Protein AF-A0A7V8FYW2-F1 (afdb_monomer_lite)

Foldseek 3Di:
DDDDPDPDPPCRLLVVLLVLLVLLLVLLVVLLCQLVVPDPVSPVLSVQLQPLCVCCVVDPDPVSVLSNLSNLLNVLSVCSVCQSVDLCQLQDPVNLVSLVVSLVSLVVCVVPDDVVLVPRVSSVSNNSSSVSNSVSSVVSNVSVVVVVVVD

Radius of gyration: 17.81 Å; chains: 1; bounding box: 50×25×59 Å

pLDDT: mean 71.86, std 14.25, range [39.25, 92.12]

Sequence (151 aa):
MQEAVPDTPVEVRYKTERRLIQAGWAAFVVSLFLPMLNDASGILGFVYSLIFLLQIFAKPNWAGFYMSSFALVNLGMLGAILMPMGLKGMTRRWVSIFYVLVMCDTISIAFTMEREFLRNPAFWVWCGASILIAAGVVKARMAYLKEQAQA

Organism: NCBI:txid92645

Secondary structure (DSSP, 8-state):
------SS-HHHHTHHHHHHHHHHHHHHHHHHHGGGGT-HHHHHHHHHHHHGGGTTTT---HHHHHHHHHHHHHHHHHHGGGGGG-HHHHH-HHHHHHHHHHHHHHHHHTTTS-HHHHT-HHHHHHHHHHHHHHHHHHHHHHHHHHHHTT-

Structure (mmCIF, N/CA/C/O backbone):
data_AF-A0A7V8FYW2-F1
#
_entry.id   AF-A0A7V8FYW2-F1
#
loop_
_atom_site.group_PDB
_atom_site.id
_atom_site.type_symbol
_atom_site.label_atom_id
_atom_site.label_alt_id
_atom_site.label_comp_id
_atom_site.label_asym_id
_atom_site.label_entity_id
_atom_site.label_seq_id
_atom_site.pdbx_PDB_ins_code
_atom_site.Cartn_x
_atom_site.Cartn_y
_atom_site.Cartn_z
_atom_site.occupancy
_atom_site.B_iso_or_equiv
_atom_site.auth_seq_id
_atom_site.auth_comp_id
_atom_site.auth_asym_id
_atom_site.auth_atom_id
_atom_site.pdbx_PDB_model_num
ATOM 1 N N . MET A 1 1 ? -18.743 -5.940 34.612 1.00 39.25 1 MET A N 1
ATOM 2 C CA . MET A 1 1 ? -19.821 -5.560 33.679 1.00 39.25 1 MET A CA 1
ATOM 3 C C . MET A 1 1 ? -19.324 -5.922 32.289 1.00 39.25 1 MET A C 1
ATOM 5 O O . MET A 1 1 ? -18.264 -5.450 31.914 1.00 39.25 1 MET A O 1
ATOM 9 N N . GLN A 1 2 ? -19.967 -6.887 31.626 1.00 42.06 2 GLN A N 1
ATOM 10 C CA . GLN A 1 2 ? -19.630 -7.307 30.261 1.00 42.06 2 GLN A CA 1
ATOM 11 C C . GLN A 1 2 ? -20.222 -6.274 29.303 1.00 42.06 2 GLN A C 1
ATOM 13 O O . GLN A 1 2 ? -21.440 -6.168 29.199 1.00 42.06 2 GLN A O 1
ATOM 18 N N . GLU A 1 3 ? -19.368 -5.482 28.665 1.00 44.72 3 GLU A N 1
ATOM 19 C CA . GLU A 1 3 ? -19.790 -4.537 27.636 1.00 44.72 3 GLU A CA 1
ATOM 20 C C . GLU A 1 3 ? -20.225 -5.272 26.373 1.00 44.72 3 GLU A C 1
ATOM 22 O O . GLU A 1 3 ? -19.567 -6.206 25.906 1.00 44.72 3 GLU A O 1
ATOM 27 N N . ALA A 1 4 ? -21.375 -4.844 25.858 1.00 47.62 4 ALA A N 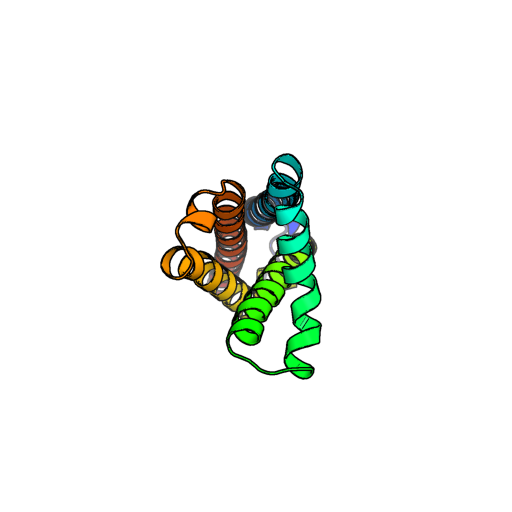1
ATOM 28 C CA . ALA A 1 4 ? -22.027 -5.378 24.682 1.00 47.62 4 ALA A CA 1
ATOM 29 C C . ALA A 1 4 ? -21.083 -5.317 23.475 1.00 47.62 4 ALA A C 1
ATOM 31 O O . ALA A 1 4 ? -20.825 -4.256 22.906 1.00 47.62 4 ALA A O 1
ATOM 32 N N . VAL A 1 5 ? -20.586 -6.483 23.061 1.00 56.41 5 VAL A N 1
ATOM 33 C CA . VAL A 1 5 ? -20.016 -6.669 21.727 1.00 56.41 5 VAL A CA 1
ATOM 34 C C . VAL A 1 5 ? -21.123 -6.281 20.745 1.00 56.41 5 VAL A C 1
ATOM 36 O O . VAL A 1 5 ? -22.185 -6.898 20.790 1.00 56.41 5 VAL A O 1
ATOM 39 N N . PRO A 1 6 ? -20.951 -5.262 19.885 1.00 54.59 6 PRO A N 1
ATOM 40 C CA . PRO A 1 6 ? -22.051 -4.857 19.027 1.00 54.59 6 PRO A CA 1
ATOM 41 C C . PRO A 1 6 ? -22.318 -5.985 18.026 1.00 54.59 6 PRO A C 1
ATOM 43 O O . PRO A 1 6 ? -21.408 -6.358 17.284 1.00 54.59 6 PRO A O 1
ATOM 46 N N . ASP A 1 7 ? -23.556 -6.487 17.999 1.00 55.72 7 ASP A N 1
ATOM 47 C CA . ASP A 1 7 ? -24.062 -7.636 17.215 1.00 55.72 7 ASP A CA 1
ATOM 48 C C . ASP A 1 7 ? -23.925 -7.502 15.687 1.00 55.72 7 ASP A C 1
ATOM 50 O O . ASP A 1 7 ? -24.349 -8.365 14.920 1.00 55.72 7 ASP A O 1
ATOM 54 N N . THR A 1 8 ? -23.326 -6.418 15.197 1.00 60.03 8 THR A N 1
ATOM 55 C CA . THR A 1 8 ? -23.024 -6.284 13.775 1.00 60.03 8 THR A CA 1
ATOM 56 C C . THR A 1 8 ? -21.840 -7.174 13.414 1.00 60.03 8 THR A C 1
ATOM 58 O O . THR A 1 8 ? -20.742 -6.967 13.948 1.00 60.03 8 THR A O 1
ATOM 61 N N . PRO A 1 9 ? -22.009 -8.109 12.457 1.00 61.50 9 PRO A N 1
ATOM 62 C CA . PRO A 1 9 ? -20.902 -8.903 11.963 1.00 61.50 9 PRO A CA 1
ATOM 63 C C . PRO A 1 9 ? -19.781 -7.975 11.510 1.00 61.50 9 PRO A C 1
ATOM 65 O O . PRO A 1 9 ? -20.002 -6.984 10.809 1.00 61.50 9 PRO A O 1
ATOM 68 N N . VAL A 1 10 ? -18.560 -8.323 11.889 1.00 59.72 10 VAL A N 1
ATOM 69 C CA . VAL A 1 10 ? -17.325 -7.616 11.530 1.00 59.72 10 VAL A CA 1
ATOM 70 C C . VAL A 1 10 ? -17.249 -7.272 10.033 1.00 59.72 10 VAL A C 1
ATOM 72 O O . VAL A 1 10 ? -16.700 -6.241 9.644 1.00 59.72 10 VAL A O 1
ATOM 75 N N . GLU A 1 11 ? -17.800 -8.139 9.184 1.00 60.66 11 GLU A N 1
ATOM 76 C CA . GLU A 1 11 ? -17.845 -7.979 7.728 1.00 60.66 11 GLU A CA 1
ATOM 77 C C . GLU A 1 11 ? -18.761 -6.841 7.267 1.00 60.66 11 GLU A C 1
ATOM 79 O O . GLU A 1 11 ? -18.488 -6.192 6.257 1.00 60.66 11 GLU A O 1
ATOM 84 N N . VAL A 1 12 ? -19.826 -6.576 8.023 1.00 63.81 12 VAL A N 1
ATOM 85 C CA . VAL A 1 12 ? -20.764 -5.480 7.769 1.00 63.81 12 VAL A CA 1
ATOM 86 C C . VAL A 1 12 ? -20.190 -4.165 8.295 1.00 63.81 12 VAL A C 1
ATOM 88 O O . VAL A 1 12 ? -20.350 -3.133 7.644 1.00 63.81 12 VAL A O 1
ATOM 91 N N . ARG A 1 13 ? -19.457 -4.207 9.418 1.00 72.75 13 ARG A N 1
ATOM 92 C CA . ARG A 1 13 ? -18.919 -3.017 10.096 1.00 72.75 13 ARG A CA 1
ATOM 93 C C . ARG A 1 13 ? -17.875 -2.251 9.272 1.00 72.75 13 ARG A C 1
ATOM 95 O O . ARG A 1 13 ? -17.908 -1.029 9.263 1.00 72.75 13 ARG A O 1
ATOM 102 N N . TYR A 1 14 ? -17.002 -2.951 8.540 1.00 80.50 14 TYR A N 1
ATOM 103 C CA . TYR A 1 14 ? -15.897 -2.343 7.767 1.00 80.50 14 TYR A CA 1
ATOM 104 C C . TYR A 1 14 ? -16.037 -2.518 6.246 1.00 80.50 14 TYR A C 1
ATOM 106 O O . TYR A 1 14 ? -15.051 -2.650 5.512 1.00 80.50 14 TYR A O 1
ATOM 114 N N . LYS A 1 15 ? -17.275 -2.605 5.749 1.00 85.31 15 LYS A N 1
ATOM 115 C CA . LYS A 1 15 ? -17.562 -2.944 4.346 1.00 85.31 15 LYS A CA 1
ATOM 116 C C . LYS A 1 15 ? -16.959 -1.941 3.358 1.00 85.31 15 LYS A C 1
ATOM 118 O O . LYS A 1 15 ? -16.447 -2.339 2.311 1.00 85.31 15 LYS A O 1
ATOM 123 N N . THR A 1 16 ? -17.018 -0.650 3.672 1.00 87.69 16 THR A N 1
ATOM 124 C CA . THR A 1 16 ? -16.507 0.423 2.805 1.00 87.69 16 THR A CA 1
ATOM 125 C C . THR A 1 16 ? -14.983 0.394 2.738 1.00 87.69 16 THR A C 1
ATOM 127 O O . THR A 1 16 ? -14.401 0.493 1.661 1.00 87.69 16 THR A O 1
ATOM 130 N N . GLU A 1 17 ? -14.332 0.190 3.876 1.00 89.31 17 GLU A N 1
ATOM 131 C CA . GLU A 1 17 ? -12.882 0.117 4.026 1.00 89.31 17 GLU A CA 1
ATOM 132 C C . GLU A 1 17 ? -12.324 -1.098 3.289 1.00 89.31 17 GLU A C 1
ATOM 134 O O . GLU A 1 17 ? -11.353 -0.980 2.543 1.00 89.31 17 GLU A O 1
ATOM 139 N N . ARG A 1 18 ? -12.989 -2.254 3.426 1.00 87.50 18 ARG A N 1
ATOM 140 C CA . ARG A 1 18 ? -12.647 -3.468 2.673 1.00 87.50 18 ARG A CA 1
ATOM 141 C C . ARG A 1 18 ? -12.757 -3.242 1.171 1.00 87.50 18 ARG A C 1
ATOM 143 O O . ARG A 1 18 ? -11.845 -3.623 0.444 1.00 87.50 18 ARG A O 1
ATOM 150 N N . ARG A 1 19 ? -13.825 -2.583 0.710 1.00 89.50 19 ARG A N 1
ATOM 151 C CA . ARG A 1 19 ? -14.009 -2.251 -0.712 1.00 89.50 19 ARG A CA 1
ATOM 152 C C . ARG A 1 19 ? -12.930 -1.309 -1.234 1.00 89.50 19 ARG A C 1
ATOM 154 O O . ARG A 1 19 ? -12.473 -1.514 -2.349 1.00 89.50 19 ARG A O 1
ATOM 161 N N . LEU A 1 20 ? -12.498 -0.320 -0.449 1.00 90.62 20 LEU A N 1
ATOM 162 C CA . LEU A 1 20 ? -11.394 0.570 -0.832 1.00 90.62 20 LEU A CA 1
ATOM 163 C C . LEU A 1 20 ? -10.081 -0.200 -0.997 1.00 90.62 20 LEU A C 1
ATOM 165 O O . LEU A 1 20 ? -9.404 -0.035 -2.008 1.00 90.62 20 LEU A O 1
ATOM 169 N N . ILE A 1 21 ? -9.760 -1.088 -0.050 1.00 88.75 21 ILE A N 1
ATOM 170 C CA . ILE A 1 21 ? -8.558 -1.931 -0.128 1.00 88.75 21 ILE A CA 1
ATOM 171 C C . ILE A 1 21 ? -8.636 -2.875 -1.334 1.00 88.75 21 ILE A C 1
ATOM 173 O O . ILE A 1 21 ? -7.671 -2.987 -2.082 1.00 88.75 21 ILE A O 1
ATOM 177 N N . GLN A 1 22 ? -9.786 -3.516 -1.563 1.00 89.44 22 GLN A N 1
ATOM 178 C CA . GLN A 1 22 ? -10.002 -4.403 -2.712 1.00 89.44 22 GLN A CA 1
ATOM 179 C C . GLN A 1 22 ? -9.920 -3.657 -4.046 1.00 89.44 22 GLN A C 1
ATOM 181 O O . GLN A 1 22 ? -9.293 -4.152 -4.976 1.00 89.44 22 GLN A O 1
ATOM 186 N N . ALA A 1 23 ? -10.522 -2.469 -4.141 1.00 90.75 23 ALA A N 1
ATOM 187 C CA . ALA A 1 23 ? -10.468 -1.639 -5.339 1.00 90.75 23 ALA A CA 1
ATOM 188 C C . ALA A 1 23 ? -9.037 -1.174 -5.626 1.00 90.75 23 ALA A C 1
ATOM 190 O O . ALA A 1 23 ? -8.588 -1.258 -6.766 1.00 90.75 23 ALA A O 1
ATOM 191 N N . GLY A 1 24 ? -8.304 -0.748 -4.595 1.00 89.19 24 GLY A N 1
ATOM 192 C CA . GLY A 1 24 ? -6.894 -0.404 -4.725 1.00 89.19 24 GLY A CA 1
ATOM 193 C C . GLY A 1 24 ? -6.040 -1.603 -5.135 1.00 89.19 24 GLY A C 1
ATOM 194 O O . GLY A 1 24 ? -5.230 -1.488 -6.045 1.00 89.19 24 GLY A O 1
ATOM 195 N N . TRP A 1 25 ? -6.279 -2.785 -4.564 1.00 90.75 25 TRP A N 1
ATOM 196 C CA . TRP A 1 25 ? -5.591 -4.009 -4.978 1.00 90.75 25 TRP A CA 1
ATOM 197 C C . TRP A 1 25 ? -5.909 -4.398 -6.429 1.00 90.75 25 TRP A C 1
ATOM 199 O O . TRP A 1 25 ? -5.007 -4.715 -7.197 1.00 90.75 25 TRP A O 1
ATOM 209 N N . ALA A 1 26 ? -7.173 -4.327 -6.846 1.00 88.00 26 ALA A N 1
ATOM 210 C CA . ALA A 1 26 ? -7.558 -4.604 -8.227 1.00 88.00 26 ALA A CA 1
ATOM 211 C C . ALA A 1 26 ? -6.912 -3.603 -9.200 1.00 88.00 26 ALA A C 1
ATOM 213 O O . ALA A 1 26 ? -6.370 -4.009 -10.226 1.00 88.00 26 ALA A O 1
ATOM 214 N N . ALA A 1 27 ? -6.904 -2.311 -8.855 1.00 86.88 27 ALA A N 1
ATOM 215 C CA . ALA A 1 27 ? -6.220 -1.278 -9.629 1.00 86.88 27 ALA A CA 1
ATOM 216 C C . ALA A 1 27 ? -4.711 -1.544 -9.713 1.00 86.88 27 ALA A C 1
ATOM 218 O O . ALA A 1 27 ? -4.126 -1.426 -10.787 1.00 86.88 27 ALA A O 1
ATOM 219 N N . PHE A 1 28 ? -4.091 -1.984 -8.616 1.00 86.06 28 PHE A N 1
ATOM 220 C CA . PHE A 1 28 ? -2.695 -2.398 -8.614 1.00 86.06 28 PHE A CA 1
ATOM 221 C C . PHE A 1 28 ? -2.462 -3.531 -9.604 1.00 86.06 28 PHE A C 1
ATOM 223 O O . PHE A 1 28 ? -1.624 -3.393 -10.483 1.00 86.06 28 PHE A O 1
ATOM 230 N N . VAL A 1 29 ? -3.243 -4.607 -9.538 1.00 83.56 29 VAL A N 1
ATOM 231 C CA . VAL A 1 29 ? -3.119 -5.729 -10.475 1.00 83.56 29 VAL A CA 1
ATOM 232 C C . VAL A 1 29 ? -3.263 -5.262 -11.925 1.00 83.56 29 VAL A C 1
ATOM 234 O O . VAL A 1 29 ? -2.432 -5.607 -12.760 1.00 83.56 29 VAL A O 1
ATOM 237 N N . VAL A 1 30 ? -4.241 -4.404 -12.222 1.00 83.00 30 VAL A N 1
ATOM 238 C CA . VAL A 1 30 ? -4.398 -3.801 -13.557 1.00 83.00 30 VAL A CA 1
ATOM 239 C C . VAL A 1 30 ? -3.156 -2.996 -13.966 1.00 83.00 30 VAL A C 1
ATOM 241 O O . VAL A 1 30 ? -2.710 -3.110 -15.107 1.00 83.00 30 VAL A O 1
ATOM 244 N N . SER A 1 31 ? -2.549 -2.241 -13.044 1.00 77.00 31 SER A N 1
ATOM 245 C CA . SER A 1 31 ? -1.293 -1.516 -13.295 1.00 77.00 31 SER A CA 1
ATOM 246 C C . SER A 1 31 ? -0.115 -2.430 -13.632 1.00 77.00 31 SER A C 1
ATOM 248 O O . SER A 1 31 ? 0.771 -2.005 -14.365 1.00 77.00 31 SER A O 1
A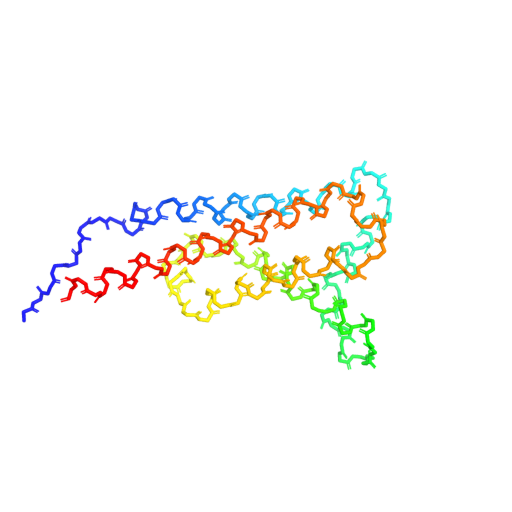TOM 250 N N . LEU A 1 32 ? -0.118 -3.684 -13.167 1.00 74.00 32 LEU A N 1
ATOM 251 C CA . LEU A 1 32 ? 0.926 -4.660 -13.496 1.00 74.00 32 LEU A CA 1
ATOM 252 C C . LEU A 1 32 ? 0.778 -5.202 -14.921 1.00 74.00 32 LEU A C 1
ATOM 254 O O . LEU A 1 32 ? 1.773 -5.482 -15.584 1.00 74.00 32 LEU A O 1
ATOM 258 N N . PHE A 1 33 ? -0.461 -5.328 -15.399 1.00 72.25 33 PHE A N 1
ATOM 259 C CA . PHE A 1 33 ? -0.761 -5.858 -16.730 1.00 72.25 33 PHE A CA 1
ATOM 260 C C . PHE A 1 33 ? -0.737 -4.790 -17.833 1.00 72.25 33 PHE A C 1
ATOM 262 O O . PHE A 1 33 ? -0.422 -5.109 -18.976 1.00 72.25 33 PHE A O 1
ATOM 269 N N . LEU A 1 34 ? -1.013 -3.522 -17.508 1.00 69.81 34 LEU A N 1
ATOM 270 C CA . LEU A 1 34 ? -0.997 -2.399 -18.459 1.00 69.81 34 LEU A CA 1
ATOM 271 C C . LEU A 1 34 ? 0.313 -2.275 -19.271 1.00 69.81 34 LEU A C 1
ATOM 273 O O . LEU A 1 34 ? 0.230 -2.130 -20.490 1.00 69.81 34 LEU A O 1
ATOM 277 N N . PRO A 1 35 ? 1.517 -2.376 -18.671 1.00 62.75 35 PRO A N 1
ATOM 278 C CA . PRO A 1 35 ? 2.778 -2.345 -19.411 1.00 62.75 35 PRO A CA 1
ATOM 279 C C . PRO A 1 35 ? 2.944 -3.527 -20.373 1.00 62.75 35 PRO A C 1
ATOM 281 O O . PRO A 1 35 ? 3.557 -3.364 -21.425 1.00 62.75 35 PRO A O 1
ATOM 284 N N . MET A 1 36 ? 2.368 -4.694 -20.049 1.00 61.91 36 MET A N 1
ATOM 285 C CA . MET A 1 36 ? 2.440 -5.896 -20.893 1.00 61.91 36 MET A CA 1
ATOM 286 C C . MET A 1 36 ? 1.664 -5.734 -22.206 1.00 61.91 36 MET A C 1
ATOM 288 O O . MET A 1 36 ? 1.927 -6.455 -23.162 1.00 61.91 36 MET A O 1
ATOM 292 N N . LEU A 1 37 ? 0.714 -4.795 -22.253 1.00 63.03 37 LEU A N 1
ATOM 293 C CA . LEU A 1 37 ? -0.064 -4.488 -23.452 1.00 63.03 37 LEU A CA 1
ATOM 294 C C . LEU A 1 37 ? 0.677 -3.562 -24.423 1.00 63.03 37 LEU A C 1
ATOM 296 O O . LEU A 1 37 ? 0.246 -3.450 -25.566 1.00 63.03 37 LEU A O 1
ATOM 300 N N . ASN A 1 38 ? 1.742 -2.885 -23.975 1.00 57.25 38 ASN A N 1
ATOM 301 C CA . ASN A 1 38 ? 2.348 -1.789 -24.730 1.00 57.25 38 ASN A CA 1
ATOM 302 C C . ASN A 1 38 ? 3.789 -2.069 -25.186 1.00 57.25 38 ASN A C 1
ATOM 304 O O . ASN A 1 38 ? 4.145 -1.600 -26.260 1.00 57.25 38 ASN A O 1
ATOM 308 N N . ASP A 1 39 ? 4.609 -2.819 -24.429 1.00 55.06 39 ASP A N 1
ATOM 309 C CA . ASP A 1 39 ? 5.937 -3.246 -24.910 1.00 55.06 39 ASP A CA 1
ATOM 310 C C . ASP A 1 39 ? 6.640 -4.288 -24.009 1.00 55.06 39 ASP A C 1
ATOM 312 O O . ASP A 1 39 ? 6.415 -4.348 -22.794 1.00 55.06 39 ASP A O 1
ATOM 316 N N . ALA A 1 40 ? 7.569 -5.069 -24.575 1.00 50.19 40 ALA A N 1
ATOM 317 C CA . ALA A 1 40 ? 8.327 -6.115 -23.863 1.00 50.19 40 ALA A CA 1
ATOM 318 C C . ALA A 1 40 ? 9.196 -5.569 -22.704 1.00 50.19 40 ALA A C 1
ATOM 320 O O . ALA A 1 40 ? 9.475 -6.274 -21.730 1.00 50.19 40 ALA A O 1
ATOM 321 N N . SER A 1 41 ? 9.580 -4.293 -22.773 1.00 49.84 41 SER A N 1
ATOM 322 C CA . SER A 1 41 ? 10.342 -3.578 -21.740 1.00 49.84 41 SER A CA 1
ATOM 323 C C . SER A 1 41 ? 9.556 -3.388 -20.434 1.00 49.84 41 SER A C 1
ATOM 325 O O . SER A 1 41 ? 10.141 -3.434 -19.348 1.00 49.84 41 SER A O 1
ATOM 327 N N . GLY A 1 42 ? 8.226 -3.262 -20.511 1.00 50.50 42 GLY A N 1
ATOM 328 C CA . GLY A 1 42 ? 7.349 -3.124 -19.344 1.00 50.50 42 GLY A CA 1
ATOM 329 C C . GLY A 1 42 ? 7.285 -4.388 -18.482 1.00 50.50 42 GLY A C 1
ATOM 330 O O . GLY A 1 42 ? 7.234 -4.308 -17.254 1.00 50.50 42 GLY A O 1
ATOM 331 N N . ILE A 1 43 ? 7.371 -5.560 -19.120 1.00 51.97 43 ILE A N 1
ATOM 332 C CA . ILE A 1 43 ? 7.416 -6.869 -18.452 1.00 51.97 43 ILE A CA 1
ATOM 333 C C . ILE A 1 43 ? 8.724 -7.018 -17.670 1.00 51.97 43 ILE A C 1
ATOM 335 O O . ILE A 1 43 ? 8.711 -7.423 -16.508 1.00 51.97 43 ILE A O 1
ATOM 339 N N . LEU A 1 44 ? 9.850 -6.639 -18.283 1.00 51.34 44 LEU A N 1
ATOM 340 C CA . LEU A 1 44 ? 11.157 -6.648 -17.629 1.00 51.34 44 LEU A CA 1
ATOM 341 C C . LEU A 1 44 ? 11.186 -5.703 -16.424 1.00 51.34 44 LEU A C 1
ATOM 343 O O . LEU A 1 44 ? 11.629 -6.125 -15.361 1.00 51.34 44 LEU A O 1
ATOM 347 N N . GLY A 1 45 ? 10.658 -4.480 -16.535 1.00 55.16 45 GLY A N 1
ATOM 348 C CA . GLY A 1 45 ? 10.585 -3.540 -15.406 1.00 55.16 45 GLY A CA 1
ATOM 349 C C . GLY A 1 45 ? 9.805 -4.092 -14.204 1.00 55.16 45 GLY A C 1
ATOM 350 O O . GLY A 1 45 ? 10.258 -3.984 -13.062 1.00 55.16 45 GLY A O 1
ATOM 351 N N . PHE A 1 46 ? 8.678 -4.765 -14.455 1.00 56.66 46 PHE A N 1
ATOM 352 C CA . PHE A 1 46 ? 7.887 -5.418 -13.411 1.00 56.66 46 PHE A CA 1
ATOM 353 C C . PHE A 1 46 ? 8.614 -6.616 -12.780 1.00 56.66 46 PHE A C 1
ATOM 355 O O . PHE A 1 46 ? 8.723 -6.702 -11.554 1.00 56.66 46 PHE A O 1
ATOM 362 N N . VAL A 1 47 ? 9.172 -7.507 -13.601 1.00 55.44 47 VAL A N 1
ATOM 363 C CA . VAL A 1 47 ? 9.927 -8.680 -13.136 1.00 55.44 47 VAL A CA 1
ATOM 364 C C . VAL A 1 47 ? 11.167 -8.258 -12.342 1.00 55.44 47 VAL A C 1
ATOM 366 O O . VAL A 1 47 ? 11.426 -8.809 -11.271 1.00 55.44 47 VAL A O 1
ATOM 369 N N . TYR A 1 48 ? 11.885 -7.224 -12.786 1.00 52.50 48 TYR A N 1
ATOM 370 C CA . TYR A 1 48 ? 12.999 -6.654 -12.030 1.00 52.50 48 TYR A CA 1
ATOM 371 C C . TYR A 1 48 ? 12.533 -6.099 -10.681 1.00 52.50 48 TYR A C 1
ATOM 373 O O . TYR A 1 48 ? 13.138 -6.430 -9.661 1.00 52.50 48 TYR A O 1
ATOM 381 N N . SER A 1 49 ? 11.419 -5.361 -10.634 1.00 57.94 49 SER A N 1
ATOM 382 C CA . SER A 1 49 ? 10.881 -4.832 -9.372 1.00 57.94 49 SER A CA 1
ATOM 383 C C . SER A 1 49 ? 10.521 -5.915 -8.344 1.00 57.94 49 SER A C 1
ATOM 385 O O . SER A 1 49 ? 10.508 -5.626 -7.158 1.00 57.94 49 SER A O 1
ATOM 387 N N . LEU A 1 50 ? 10.273 -7.166 -8.751 1.00 58.75 50 LEU A N 1
ATOM 388 C CA . LEU A 1 50 ? 10.029 -8.282 -7.825 1.00 58.75 50 LEU A CA 1
ATOM 389 C C . LEU A 1 50 ? 11.315 -9.017 -7.412 1.00 58.75 50 LEU A C 1
ATOM 391 O O . LEU A 1 50 ? 11.419 -9.493 -6.283 1.00 58.75 50 LEU A O 1
ATOM 395 N N . ILE A 1 51 ? 12.306 -9.102 -8.304 1.00 53.50 51 ILE A N 1
ATOM 396 C CA . ILE A 1 51 ? 13.558 -9.845 -8.078 1.00 53.50 51 ILE A CA 1
ATOM 397 C C . ILE A 1 51 ? 14.556 -9.050 -7.212 1.00 53.50 51 ILE A C 1
ATOM 399 O O . ILE A 1 51 ? 15.359 -9.646 -6.488 1.00 53.50 51 ILE A O 1
ATOM 403 N N . PHE A 1 52 ? 14.508 -7.714 -7.233 1.00 54.84 52 PHE A N 1
ATOM 404 C CA . PHE A 1 52 ? 15.513 -6.871 -6.567 1.00 54.84 52 PHE A CA 1
ATOM 405 C C . PHE A 1 52 ? 15.527 -6.951 -5.030 1.00 54.84 52 PHE A C 1
ATOM 407 O O . PHE A 1 52 ? 16.579 -6.711 -4.437 1.00 54.84 52 PHE A O 1
ATOM 414 N N . LEU A 1 53 ? 14.445 -7.410 -4.385 1.00 50.50 53 LEU A N 1
ATOM 415 C CA . LEU A 1 53 ? 14.420 -7.699 -2.937 1.00 50.50 53 LEU A CA 1
ATOM 416 C C . LEU A 1 53 ? 15.536 -8.670 -2.509 1.00 50.50 53 LEU A C 1
ATOM 418 O O . LEU A 1 53 ? 16.075 -8.553 -1.410 1.00 50.50 53 LEU A O 1
ATOM 422 N N . LEU A 1 54 ? 15.915 -9.604 -3.388 1.00 50.69 54 LEU A N 1
ATOM 423 C CA . LEU A 1 54 ? 16.983 -10.576 -3.138 1.00 50.69 54 LEU A CA 1
ATOM 424 C C . LEU A 1 54 ? 18.380 -10.023 -3.469 1.00 50.69 54 LEU A C 1
ATOM 426 O O . LEU A 1 54 ? 19.379 -10.569 -3.003 1.00 50.69 54 LEU A O 1
ATOM 430 N N . GLN A 1 55 ? 18.472 -8.942 -4.253 1.00 48.12 55 GLN A N 1
ATOM 431 C CA . GLN A 1 55 ? 19.748 -8.401 -4.732 1.00 48.12 55 GLN A CA 1
ATOM 432 C C . GLN A 1 55 ? 20.376 -7.336 -3.822 1.00 48.12 55 GLN A C 1
ATOM 434 O O . GLN A 1 55 ? 21.586 -7.126 -3.933 1.00 48.12 55 GLN A O 1
ATOM 439 N N . ILE A 1 56 ? 19.632 -6.732 -2.877 1.00 48.19 56 ILE A N 1
ATOM 440 C CA . ILE A 1 56 ? 20.207 -5.808 -1.866 1.00 48.19 56 ILE A CA 1
ATOM 441 C C . ILE A 1 56 ? 21.402 -6.442 -1.162 1.00 48.19 56 ILE A C 1
ATOM 443 O O . ILE A 1 56 ? 22.443 -5.810 -0.994 1.00 48.19 56 ILE A O 1
ATOM 447 N N . PHE A 1 57 ? 21.244 -7.702 -0.753 1.00 53.84 57 PHE A N 1
ATOM 448 C CA . PHE A 1 57 ? 22.255 -8.430 0.006 1.00 53.84 57 PHE A CA 1
ATOM 449 C C . PHE A 1 57 ? 23.434 -8.884 -0.862 1.00 53.84 57 PHE A C 1
ATOM 451 O O . PHE A 1 57 ? 24.492 -9.201 -0.329 1.00 53.84 57 PHE A O 1
ATOM 458 N N . ALA A 1 58 ? 23.266 -8.905 -2.188 1.00 54.75 58 ALA A N 1
ATOM 459 C CA . ALA A 1 58 ? 24.284 -9.370 -3.122 1.00 54.75 58 ALA A CA 1
ATOM 460 C C . ALA A 1 58 ? 25.227 -8.244 -3.578 1.00 54.75 58 ALA A C 1
ATOM 462 O O . ALA A 1 58 ? 26.430 -8.481 -3.692 1.00 54.75 58 ALA A O 1
ATOM 463 N N . LYS A 1 59 ? 24.714 -7.031 -3.848 1.00 53.12 59 LYS A N 1
ATOM 464 C CA . LYS A 1 59 ? 25.523 -5.860 -4.245 1.00 53.12 59 LYS A CA 1
ATOM 465 C C . LYS A 1 59 ? 24.869 -4.547 -3.781 1.00 53.12 59 LYS A C 1
ATOM 467 O O . LYS A 1 59 ? 23.999 -4.032 -4.484 1.00 53.12 59 LYS A O 1
ATOM 472 N N . PRO A 1 60 ? 25.291 -3.964 -2.646 1.00 55.56 60 PRO A N 1
ATOM 473 C CA . PRO A 1 60 ? 24.744 -2.698 -2.177 1.00 55.56 60 PRO A CA 1
ATOM 474 C C . PRO A 1 60 ? 25.230 -1.550 -3.071 1.00 55.56 60 PRO A C 1
ATOM 476 O O . PRO A 1 60 ? 26.393 -1.153 -3.039 1.00 55.56 60 PRO A O 1
ATOM 479 N N . ASN A 1 61 ? 24.332 -1.009 -3.885 1.00 66.12 61 ASN A N 1
ATOM 480 C CA . ASN A 1 61 ? 24.521 0.246 -4.604 1.00 66.12 61 ASN A CA 1
ATOM 481 C C . ASN A 1 61 ? 23.244 1.096 -4.490 1.00 66.12 61 ASN A C 1
ATOM 483 O O . ASN A 1 61 ? 22.166 0.583 -4.192 1.00 66.12 61 ASN A O 1
ATOM 487 N N . TRP A 1 62 ? 23.360 2.407 -4.711 1.00 61.03 62 TRP A N 1
ATOM 488 C CA . TRP A 1 62 ? 22.229 3.334 -4.566 1.00 61.03 62 TRP A CA 1
ATOM 489 C C . TRP A 1 62 ? 21.045 2.963 -5.466 1.00 61.03 62 TRP A C 1
ATOM 491 O O . TRP A 1 62 ? 19.906 2.967 -5.011 1.00 61.03 62 TRP A O 1
ATOM 501 N N . ALA A 1 63 ? 21.309 2.561 -6.712 1.00 58.12 63 ALA A N 1
ATOM 502 C CA . ALA A 1 63 ? 20.278 2.098 -7.640 1.00 58.12 63 ALA A CA 1
ATOM 503 C C . ALA A 1 63 ? 19.541 0.844 -7.127 1.00 58.12 63 ALA A C 1
ATOM 505 O O . ALA A 1 63 ? 18.320 0.767 -7.208 1.00 58.12 63 ALA A O 1
ATOM 506 N N . GLY A 1 64 ? 20.266 -0.112 -6.547 1.00 57.91 64 GLY A N 1
ATOM 507 C CA . GLY A 1 64 ? 19.724 -1.324 -5.940 1.00 57.91 64 GLY A CA 1
ATOM 508 C C . GLY A 1 64 ? 18.920 -1.033 -4.678 1.00 57.91 64 GLY A C 1
ATOM 509 O O . GLY A 1 64 ? 17.897 -1.674 -4.463 1.00 57.91 64 GLY A O 1
ATOM 510 N N . PHE A 1 65 ? 19.311 -0.029 -3.886 1.00 62.81 65 PHE A N 1
ATOM 511 C CA . PHE A 1 65 ? 18.519 0.4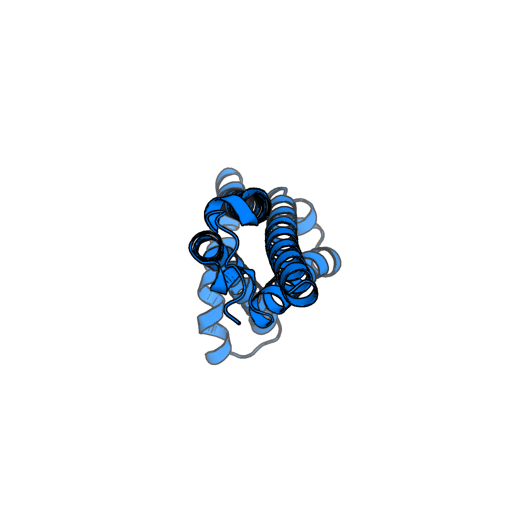33 -2.743 1.00 62.8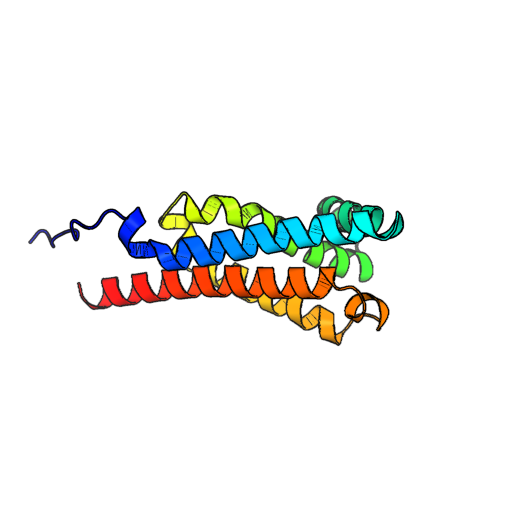1 65 PHE A CA 1
ATOM 512 C C . PHE A 1 65 ? 17.162 0.995 -3.193 1.00 62.81 65 PHE A C 1
ATOM 514 O O . PHE A 1 65 ? 16.130 0.530 -2.716 1.00 62.81 65 PHE A O 1
ATOM 521 N N . TYR A 1 66 ? 17.146 1.898 -4.183 1.00 61.97 66 TYR A N 1
ATOM 522 C CA . TYR A 1 66 ? 15.901 2.426 -4.757 1.00 61.97 66 TYR A CA 1
ATOM 523 C C . TYR A 1 66 ? 15.022 1.319 -5.351 1.00 61.97 66 TYR A C 1
ATOM 525 O O . TYR A 1 66 ? 13.853 1.210 -4.986 1.00 61.97 66 TYR A O 1
ATOM 533 N N . MET A 1 67 ? 15.590 0.447 -6.192 1.00 59.22 67 MET A N 1
ATOM 534 C CA . MET A 1 67 ? 14.887 -0.704 -6.791 1.00 59.22 67 MET A CA 1
ATOM 535 C C . MET A 1 67 ? 14.278 -1.652 -5.754 1.00 59.22 67 MET A C 1
ATOM 537 O O . MET A 1 67 ? 13.292 -2.336 -6.024 1.00 59.22 67 MET A O 1
ATOM 541 N N . SER A 1 68 ? 14.827 -1.673 -4.548 1.00 62.19 68 SER A N 1
ATOM 542 C CA . SER A 1 68 ? 14.341 -2.540 -3.484 1.00 62.19 68 SER A CA 1
ATOM 543 C C . SER A 1 68 ? 13.265 -1.909 -2.614 1.00 62.19 68 SER A C 1
ATOM 545 O O . SER A 1 68 ? 12.410 -2.632 -2.099 1.00 62.19 68 SER A O 1
ATOM 547 N N . SER A 1 69 ? 13.237 -0.579 -2.510 1.00 67.06 69 SER A N 1
ATOM 548 C CA . SER A 1 69 ? 12.065 0.140 -2.000 1.00 67.06 69 SER A CA 1
ATOM 549 C C . SER A 1 69 ? 10.841 -0.143 -2.875 1.00 67.06 69 SER A C 1
ATOM 551 O O . SER A 1 69 ? 9.788 -0.502 -2.350 1.00 67.06 69 SER A O 1
ATOM 553 N N . PHE A 1 70 ? 11.003 -0.143 -4.206 1.00 68.00 70 PHE A N 1
ATOM 554 C CA . PHE A 1 70 ? 9.940 -0.543 -5.141 1.00 68.00 70 PHE A CA 1
ATOM 555 C C . PHE A 1 70 ? 9.458 -1.977 -4.911 1.00 68.00 70 PHE A C 1
ATOM 557 O O . PHE A 1 70 ? 8.256 -2.245 -4.901 1.00 68.00 70 PHE A O 1
ATOM 564 N N . ALA A 1 71 ? 10.392 -2.899 -4.696 1.00 68.19 71 ALA A N 1
ATOM 565 C CA . ALA A 1 71 ? 10.079 -4.290 -4.414 1.00 68.19 71 ALA A CA 1
ATOM 566 C C . ALA A 1 71 ? 9.291 -4.449 -3.103 1.00 68.19 71 ALA A C 1
ATOM 568 O O . ALA A 1 71 ? 8.315 -5.201 -3.051 1.00 68.19 71 ALA A O 1
ATOM 569 N N . LEU A 1 72 ? 9.656 -3.692 -2.063 1.00 73.75 72 LEU A N 1
ATOM 570 C CA . LEU A 1 72 ? 8.939 -3.664 -0.789 1.00 73.75 72 LEU A CA 1
ATOM 571 C C . LEU A 1 72 ? 7.530 -3.073 -0.935 1.00 73.75 72 LEU A C 1
ATOM 573 O O . LEU A 1 72 ? 6.580 -3.622 -0.372 1.00 73.75 72 LEU A O 1
ATOM 577 N N . VAL A 1 73 ? 7.377 -1.997 -1.712 1.00 76.69 73 VAL A N 1
ATOM 578 C CA . VAL A 1 73 ? 6.066 -1.422 -2.036 1.00 76.69 73 VAL A CA 1
ATOM 579 C C . VAL A 1 73 ? 5.202 -2.433 -2.776 1.00 76.69 73 VAL A C 1
ATOM 581 O O . VAL A 1 73 ? 4.076 -2.684 -2.353 1.00 76.69 73 VAL A O 1
ATOM 584 N N . ASN A 1 74 ? 5.720 -3.065 -3.829 1.00 77.00 74 ASN A N 1
ATOM 585 C CA . ASN A 1 74 ? 4.970 -4.049 -4.605 1.00 77.00 74 ASN A CA 1
ATOM 586 C C . ASN A 1 74 ? 4.586 -5.268 -3.761 1.00 77.00 74 ASN A C 1
ATOM 588 O O . ASN A 1 74 ? 3.451 -5.735 -3.844 1.00 77.00 74 ASN A O 1
ATOM 592 N N . LEU A 1 75 ? 5.480 -5.745 -2.892 1.00 78.06 75 LEU A N 1
ATOM 593 C CA . LEU A 1 75 ? 5.174 -6.822 -1.952 1.00 78.06 75 LEU A CA 1
ATOM 594 C C . LEU A 1 75 ? 4.095 -6.405 -0.943 1.00 78.06 75 LEU A C 1
ATOM 596 O O . LEU A 1 75 ? 3.183 -7.181 -0.655 1.00 78.06 75 LEU A O 1
ATOM 600 N N . GLY A 1 76 ? 4.165 -5.172 -0.441 1.00 81.06 76 GLY A N 1
ATOM 601 C CA . GLY A 1 76 ? 3.133 -4.581 0.404 1.00 81.06 76 GLY A CA 1
ATOM 602 C C . GLY A 1 76 ? 1.782 -4.537 -0.305 1.00 81.06 76 GLY A C 1
ATOM 603 O O . GLY A 1 76 ? 0.793 -5.050 0.206 1.00 81.06 76 GLY A O 1
ATOM 604 N N . MET A 1 77 ? 1.748 -4.005 -1.523 1.00 82.50 77 MET A N 1
ATOM 605 C CA . MET A 1 77 ? 0.550 -3.919 -2.359 1.00 82.50 77 MET A CA 1
ATOM 606 C C . MET A 1 77 ? -0.033 -5.309 -2.660 1.00 82.50 77 MET A C 1
ATOM 608 O O . MET A 1 77 ? -1.243 -5.489 -2.554 1.00 82.50 77 MET A O 1
ATOM 612 N N . LEU A 1 78 ? 0.802 -6.320 -2.936 1.00 82.62 78 LEU A N 1
ATOM 613 C CA . LEU A 1 78 ? 0.368 -7.718 -3.070 1.00 82.62 78 LEU A CA 1
ATOM 614 C C . LEU A 1 78 ? -0.231 -8.252 -1.767 1.00 82.62 78 LEU A C 1
ATOM 616 O O . LEU A 1 78 ? -1.315 -8.836 -1.784 1.00 82.62 78 LEU A O 1
ATOM 620 N N . GLY A 1 79 ? 0.434 -8.007 -0.636 1.00 80.69 79 GLY A N 1
ATOM 621 C CA . GLY A 1 79 ? -0.029 -8.395 0.695 1.00 80.69 79 GLY A CA 1
ATOM 622 C C . GLY A 1 79 ? -1.358 -7.750 1.099 1.00 80.69 79 GLY A C 1
ATOM 623 O O . GLY A 1 79 ? -2.039 -8.259 1.994 1.00 80.69 79 GLY A O 1
ATOM 624 N N . ALA A 1 80 ? -1.783 -6.680 0.418 1.00 81.25 80 ALA A N 1
ATOM 625 C CA . ALA A 1 80 ? -3.043 -6.012 0.707 1.00 81.25 80 ALA A CA 1
ATOM 626 C C . ALA A 1 80 ? -4.281 -6.879 0.457 1.00 81.25 80 ALA A C 1
ATOM 628 O O . ALA A 1 80 ? -5.296 -6.660 1.119 1.00 81.25 80 ALA A O 1
ATOM 629 N N . ILE A 1 81 ? -4.199 -7.913 -0.390 1.00 82.94 81 ILE A N 1
ATOM 630 C CA . ILE A 1 81 ? -5.303 -8.870 -0.598 1.00 82.94 81 ILE A CA 1
ATOM 631 C C . ILE A 1 81 ? -5.697 -9.621 0.678 1.00 82.94 81 ILE A C 1
ATOM 633 O O . ILE A 1 81 ? -6.851 -10.016 0.842 1.00 82.94 81 ILE A O 1
ATOM 637 N N . LEU A 1 82 ? -4.753 -9.796 1.606 1.00 81.38 82 LEU A N 1
ATOM 638 C CA . LEU A 1 82 ? -4.979 -10.521 2.854 1.00 81.38 82 LEU A CA 1
ATOM 639 C C . LEU A 1 82 ? -5.668 -9.646 3.911 1.00 81.38 82 LEU A C 1
ATOM 641 O O . LEU A 1 82 ? -6.239 -10.163 4.870 1.00 81.38 82 LEU A O 1
ATOM 645 N N . MET A 1 83 ? -5.650 -8.319 3.752 1.00 77.56 83 MET A N 1
ATOM 646 C CA . MET A 1 83 ? -6.227 -7.400 4.738 1.00 77.56 83 MET A CA 1
ATOM 647 C C . MET A 1 83 ? -7.759 -7.473 4.825 1.00 77.56 83 MET A C 1
ATOM 649 O O . MET A 1 83 ? -8.267 -7.566 5.943 1.00 77.56 83 MET A O 1
ATOM 653 N N . PRO A 1 84 ? -8.522 -7.513 3.713 1.00 69.44 84 PRO A N 1
ATOM 654 C CA . PRO A 1 84 ? -9.970 -7.708 3.759 1.00 69.44 84 PRO A CA 1
ATOM 655 C C . PRO A 1 84 ? -10.419 -9.013 4.431 1.00 69.44 84 PRO A C 1
ATOM 657 O O . PRO A 1 84 ? -11.576 -9.101 4.838 1.00 69.44 84 PRO A O 1
ATOM 660 N N . MET A 1 85 ? -9.531 -10.008 4.563 1.00 69.19 85 MET A N 1
ATOM 661 C CA . MET A 1 85 ? -9.835 -11.314 5.162 1.00 69.19 85 MET A CA 1
ATOM 662 C C . MET A 1 85 ? -9.800 -11.305 6.699 1.00 69.19 85 MET A C 1
ATOM 664 O O . MET A 1 85 ? -10.295 -12.239 7.325 1.00 69.19 85 MET A O 1
ATOM 668 N N . GLY A 1 86 ? -9.244 -10.268 7.339 1.00 68.69 86 GLY A N 1
ATOM 669 C CA . GLY A 1 86 ? -9.079 -10.258 8.793 1.00 68.69 86 GLY A CA 1
ATOM 670 C C . GLY A 1 86 ? -9.056 -8.867 9.419 1.00 68.69 86 GLY A C 1
ATOM 671 O O . GLY A 1 86 ? -8.224 -8.023 9.095 1.00 68.69 86 GLY A O 1
ATOM 672 N N . LEU A 1 87 ? -9.908 -8.668 10.429 1.00 66.94 87 LEU A N 1
ATOM 673 C CA . LEU A 1 87 ? -10.039 -7.419 11.196 1.00 66.94 87 LEU A CA 1
ATOM 674 C C . LEU A 1 87 ? -8.700 -6.950 11.794 1.00 66.94 87 LEU A C 1
ATOM 676 O O . LEU A 1 87 ? -8.356 -5.773 11.733 1.00 66.94 87 LEU A O 1
ATOM 680 N N . LYS A 1 88 ? -7.903 -7.899 12.307 1.00 71.88 88 LYS A N 1
ATOM 681 C CA . LYS A 1 88 ? -6.58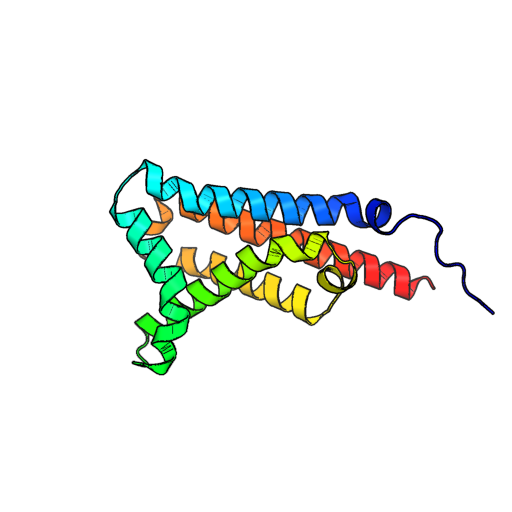0 -7.637 12.899 1.00 71.88 88 LYS A CA 1
ATOM 682 C C . LYS A 1 88 ? -5.589 -7.041 11.896 1.00 71.88 88 LYS A C 1
ATOM 684 O O . LYS A 1 88 ? -4.703 -6.303 12.312 1.00 71.88 88 LYS A O 1
ATOM 689 N N . GLY A 1 89 ? -5.707 -7.366 10.607 1.00 71.81 89 GLY A N 1
ATOM 690 C CA . GLY A 1 89 ? -4.848 -6.795 9.568 1.00 71.81 89 GLY A CA 1
ATOM 691 C C . GLY A 1 89 ? -5.154 -5.317 9.343 1.00 71.81 89 GLY A C 1
ATOM 692 O O . GLY A 1 89 ? -4.243 -4.500 9.305 1.00 71.81 89 GLY A O 1
ATOM 693 N N . MET A 1 90 ? -6.437 -4.960 9.294 1.00 76.75 90 MET A N 1
ATOM 694 C CA . MET A 1 90 ? -6.891 -3.608 8.948 1.00 76.75 90 MET A CA 1
ATOM 695 C C . MET A 1 90 ? -6.750 -2.583 10.083 1.00 76.75 90 MET A C 1
ATOM 697 O O . MET A 1 90 ? -6.607 -1.394 9.812 1.00 76.75 90 MET A O 1
ATOM 701 N N . THR A 1 91 ? -6.786 -3.006 11.350 1.00 78.38 91 THR A N 1
ATOM 702 C CA . THR A 1 91 ? -6.828 -2.075 12.498 1.00 78.38 91 THR A CA 1
ATOM 703 C C . THR A 1 91 ? -5.481 -1.884 13.203 1.00 78.38 91 THR A C 1
ATOM 705 O O . THR A 1 91 ? -5.310 -0.950 13.998 1.00 78.38 91 THR A O 1
ATOM 708 N N . ARG A 1 92 ? -4.476 -2.717 12.899 1.00 84.81 92 ARG A N 1
ATOM 709 C CA . ARG A 1 92 ? -3.135 -2.637 13.505 1.00 84.81 92 ARG A CA 1
ATOM 710 C C . ARG A 1 92 ? -2.420 -1.328 13.160 1.00 84.81 92 ARG A C 1
ATOM 712 O O . ARG A 1 92 ? -2.392 -0.887 12.014 1.00 84.81 92 ARG A O 1
ATOM 719 N N . ARG A 1 93 ? -1.750 -0.741 14.162 1.00 85.56 93 ARG A N 1
ATOM 720 C CA . ARG A 1 93 ? -1.010 0.533 14.029 1.00 85.56 93 ARG A CA 1
ATOM 721 C C . ARG A 1 93 ? 0.054 0.469 12.956 1.00 85.56 93 ARG A C 1
ATOM 723 O O . ARG A 1 93 ? 0.104 1.332 12.090 1.00 85.56 93 ARG A O 1
ATOM 730 N N . TRP A 1 94 ? 0.865 -0.575 13.021 1.00 85.44 94 TRP A N 1
ATOM 731 C CA . TRP A 1 94 ? 1.990 -0.766 12.120 1.00 85.44 94 TRP A CA 1
ATOM 732 C C . TRP A 1 94 ? 1.550 -0.963 10.673 1.00 85.44 94 TRP A C 1
ATOM 734 O O . TRP A 1 94 ? 2.228 -0.484 9.778 1.00 85.44 94 TRP A O 1
ATOM 744 N N . VAL A 1 95 ? 0.382 -1.572 10.444 1.00 85.19 95 VAL A N 1
ATOM 745 C CA . VAL A 1 95 ? -0.157 -1.770 9.093 1.00 85.19 95 VAL A CA 1
ATOM 746 C C . VAL A 1 95 ? -0.589 -0.437 8.486 1.00 85.19 95 VAL A C 1
ATOM 748 O O . VAL A 1 95 ? -0.201 -0.117 7.370 1.00 85.19 95 VAL A O 1
ATOM 751 N N . SER A 1 96 ? -1.309 0.395 9.241 1.00 84.38 96 SER A N 1
ATOM 752 C CA . SER A 1 96 ? -1.673 1.740 8.778 1.00 84.38 96 SER A CA 1
ATOM 753 C C . SER A 1 96 ? -0.454 2.616 8.494 1.00 84.38 96 SER A C 1
ATOM 755 O O . SER A 1 96 ? -0.428 3.277 7.461 1.00 84.38 96 SER A O 1
ATOM 757 N N . ILE A 1 97 ? 0.559 2.594 9.366 1.00 87.31 97 ILE A N 1
ATOM 758 C CA . ILE A 1 97 ? 1.807 3.336 9.141 1.00 87.31 97 ILE A CA 1
ATOM 759 C C . ILE A 1 97 ? 2.509 2.823 7.881 1.00 87.31 97 ILE A C 1
ATOM 761 O O . ILE A 1 97 ? 2.896 3.624 7.036 1.00 87.31 97 ILE A O 1
ATOM 765 N N . PHE A 1 98 ? 2.625 1.504 7.725 1.00 88.75 98 PHE A N 1
ATOM 766 C CA . PHE A 1 98 ? 3.257 0.887 6.563 1.00 88.75 98 PHE A CA 1
ATOM 767 C C . PHE A 1 98 ? 2.594 1.316 5.249 1.00 88.75 98 PHE A C 1
ATOM 769 O O . PHE A 1 98 ? 3.290 1.772 4.351 1.00 88.75 98 PHE A O 1
ATOM 776 N N . TYR A 1 99 ? 1.262 1.256 5.142 1.00 87.38 99 TYR A N 1
ATOM 777 C CA . TYR A 1 99 ? 0.586 1.644 3.897 1.00 87.38 99 TYR A CA 1
ATOM 778 C C . TYR A 1 99 ? 0.624 3.149 3.616 1.00 87.38 99 TYR A C 1
ATOM 780 O O . TYR A 1 99 ? 0.639 3.544 2.453 1.00 87.38 99 TYR A O 1
ATOM 788 N N . VAL A 1 100 ? 0.699 3.993 4.649 1.00 87.31 100 VAL A N 1
ATOM 789 C CA . VAL A 1 100 ? 0.967 5.427 4.460 1.00 87.31 100 VAL A CA 1
ATOM 790 C C . VAL A 1 100 ? 2.380 5.645 3.918 1.00 87.31 100 VAL A C 1
ATOM 792 O O . VAL A 1 100 ? 2.548 6.424 2.986 1.00 87.31 100 VAL A O 1
ATOM 795 N N . LEU A 1 101 ? 3.384 4.936 4.442 1.00 87.56 101 LEU A N 1
ATOM 796 C CA . LEU A 1 101 ? 4.755 5.013 3.926 1.00 87.56 101 LEU A CA 1
ATOM 797 C C . LEU A 1 101 ? 4.844 4.513 2.482 1.00 87.56 101 LEU A C 1
ATOM 799 O O . LEU A 1 101 ? 5.452 5.186 1.659 1.00 87.56 101 LEU A O 1
ATOM 803 N N . VAL A 1 102 ? 4.176 3.402 2.160 1.00 84.81 102 VAL A N 1
ATOM 804 C CA . VAL A 1 102 ? 4.050 2.889 0.788 1.00 84.81 102 VAL A CA 1
ATOM 805 C C . VAL A 1 102 ? 3.459 3.947 -0.145 1.00 84.81 102 VAL A C 1
ATOM 807 O O . VAL A 1 102 ? 4.003 4.185 -1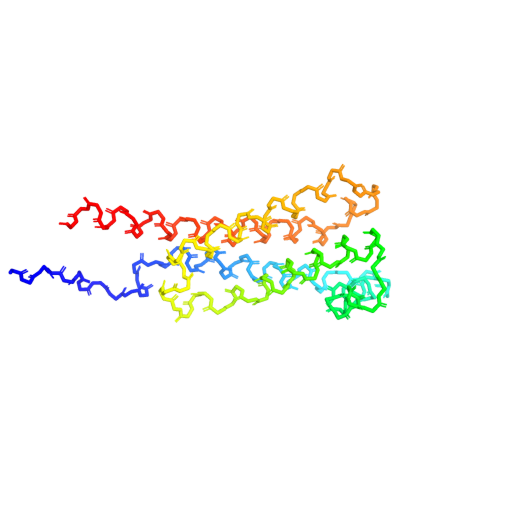.220 1.00 84.81 102 VAL A O 1
ATOM 810 N N . MET A 1 103 ? 2.375 4.611 0.264 1.00 85.75 103 MET A N 1
ATOM 811 C CA . MET A 1 103 ? 1.757 5.685 -0.517 1.00 85.75 103 MET A CA 1
ATOM 812 C C . MET A 1 103 ? 2.713 6.874 -0.709 1.00 85.75 103 MET A C 1
ATOM 814 O O . MET A 1 103 ? 2.843 7.377 -1.823 1.00 85.75 103 MET A O 1
ATOM 818 N N . CYS A 1 104 ? 3.395 7.322 0.348 1.00 84.19 104 CYS A N 1
ATOM 819 C CA . CYS A 1 104 ? 4.351 8.429 0.268 1.00 84.19 104 CYS A CA 1
ATOM 820 C C . CYS A 1 104 ? 5.536 8.103 -0.649 1.00 84.19 104 CYS A C 1
ATOM 822 O O . CYS A 1 104 ? 5.899 8.935 -1.478 1.00 84.19 104 CYS A O 1
ATOM 824 N N . ASP A 1 105 ? 6.098 6.899 -0.529 1.00 80.00 105 ASP A N 1
ATOM 825 C CA . ASP A 1 105 ? 7.188 6.414 -1.380 1.00 80.00 105 ASP A CA 1
ATOM 826 C C . ASP A 1 105 ? 6.743 6.411 -2.850 1.00 80.00 105 ASP A C 1
ATOM 828 O O . ASP A 1 105 ? 7.333 7.101 -3.681 1.00 80.00 105 ASP A O 1
ATOM 832 N N . THR A 1 106 ? 5.591 5.789 -3.125 1.00 73.69 106 THR A N 1
ATOM 833 C CA . THR A 1 106 ? 4.932 5.744 -4.442 1.00 73.69 106 THR A CA 1
ATOM 834 C C . THR A 1 106 ? 4.769 7.132 -5.075 1.00 73.69 106 THR A C 1
ATOM 836 O O . THR A 1 106 ? 5.091 7.329 -6.246 1.00 73.69 106 THR A O 1
ATOM 839 N N . ILE A 1 107 ? 4.294 8.117 -4.308 1.00 73.62 107 ILE A N 1
ATOM 840 C CA . ILE A 1 107 ? 4.089 9.489 -4.796 1.00 73.62 107 ILE A CA 1
ATOM 841 C C . ILE A 1 107 ? 5.427 10.205 -5.005 1.00 73.62 107 ILE A C 1
ATOM 843 O O . ILE A 1 107 ? 5.582 10.924 -5.988 1.00 73.62 107 ILE A O 1
ATOM 847 N N . SER A 1 108 ? 6.405 10.009 -4.118 1.00 72.00 108 SER A N 1
ATOM 848 C CA . SER A 1 108 ? 7.723 10.651 -4.222 1.00 72.00 108 SER A CA 1
ATOM 849 C C . SER A 1 108 ? 8.483 10.257 -5.496 1.00 72.00 108 SER A C 1
ATOM 851 O O . SER A 1 108 ? 9.247 11.055 -6.046 1.00 72.00 108 SER A O 1
ATOM 853 N N . ILE A 1 109 ? 8.197 9.070 -6.035 1.00 65.00 109 ILE A N 1
ATOM 854 C CA . ILE A 1 109 ? 8.733 8.596 -7.315 1.00 65.00 109 ILE A CA 1
ATOM 855 C C . ILE A 1 109 ? 8.276 9.483 -8.480 1.00 65.00 109 ILE A C 1
ATOM 857 O O . ILE A 1 109 ? 9.060 9.748 -9.392 1.00 65.00 109 ILE A O 1
ATOM 861 N N . ALA A 1 110 ? 7.057 10.031 -8.416 1.00 58.59 110 ALA A N 1
ATOM 862 C CA . ALA A 1 110 ? 6.549 10.963 -9.425 1.00 58.59 110 ALA A CA 1
ATOM 863 C C . ALA A 1 110 ? 7.396 12.249 -9.522 1.00 58.59 110 ALA A C 1
ATOM 865 O O . ALA A 1 110 ? 7.361 12.936 -10.539 1.00 58.59 110 ALA A O 1
ATOM 866 N N . PHE A 1 111 ? 8.159 12.572 -8.474 1.00 56.16 111 PHE A N 1
ATOM 867 C CA . PHE A 1 111 ? 8.968 13.787 -8.387 1.00 56.16 111 PHE A CA 1
ATOM 868 C C . PHE A 1 111 ? 10.471 13.549 -8.594 1.00 56.16 111 PHE A C 1
ATOM 870 O O . PHE A 1 111 ? 11.224 14.519 -8.643 1.00 56.16 111 PHE A O 1
ATOM 877 N N . THR A 1 112 ? 10.918 12.293 -8.707 1.00 57.06 112 THR A N 1
ATOM 878 C CA . THR A 1 112 ? 12.351 11.937 -8.753 1.00 57.06 112 THR A CA 1
ATOM 879 C C . THR A 1 112 ? 12.788 11.217 -10.030 1.00 57.06 112 THR A C 1
ATOM 881 O O . THR A 1 112 ? 13.955 11.324 -10.398 1.00 57.06 112 THR A O 1
ATOM 884 N N . MET A 1 113 ? 11.890 10.512 -10.727 1.00 53.59 113 MET A N 1
ATOM 885 C CA . MET A 1 113 ? 12.223 9.760 -11.946 1.00 53.59 113 MET A CA 1
ATOM 886 C C . MET A 1 113 ? 12.087 10.589 -13.233 1.00 53.59 113 MET A C 1
ATOM 888 O O . MET A 1 113 ? 11.331 11.559 -13.305 1.00 53.59 113 MET A O 1
ATOM 892 N N . GLU A 1 114 ? 12.821 10.178 -14.274 1.00 53.25 114 GLU A N 1
ATOM 893 C CA . GLU A 1 114 ? 12.763 10.766 -15.615 1.00 53.25 114 GLU A CA 1
ATOM 894 C C . GLU A 1 114 ? 11.325 10.839 -16.164 1.00 53.25 114 GLU A C 1
ATOM 896 O O . GLU A 1 114 ? 10.464 10.008 -15.862 1.00 53.25 114 GLU A O 1
ATOM 901 N N . ARG A 1 115 ? 11.070 11.830 -17.034 1.00 53.12 115 ARG A N 1
ATOM 902 C CA . ARG A 1 115 ? 9.752 12.136 -17.633 1.00 53.12 115 ARG A CA 1
ATOM 903 C C . ARG A 1 115 ? 9.067 10.941 -18.320 1.00 53.12 115 ARG A C 1
ATOM 905 O O . ARG A 1 115 ? 7.875 11.027 -18.611 1.00 53.12 115 ARG A O 1
ATOM 912 N N . GLU A 1 116 ? 9.786 9.857 -18.596 1.00 52.56 116 GLU A N 1
ATOM 913 C CA . GLU A 1 116 ? 9.271 8.643 -19.233 1.00 52.56 116 GLU A CA 1
ATOM 914 C C . GLU A 1 116 ? 8.293 7.861 -18.345 1.00 52.56 116 GLU A C 1
ATOM 916 O O . GLU A 1 116 ? 7.251 7.425 -18.835 1.00 52.56 116 GLU A O 1
ATOM 921 N N . PHE A 1 117 ? 8.536 7.766 -17.032 1.00 55.69 117 PHE A N 1
ATOM 922 C CA . PHE A 1 117 ? 7.617 7.068 -16.118 1.00 55.69 117 PHE A CA 1
ATOM 923 C C . PHE A 1 117 ? 6.296 7.821 -15.935 1.00 55.69 117 PHE A C 1
ATOM 925 O O . PHE A 1 117 ? 5.228 7.211 -15.943 1.00 55.69 117 PHE A O 1
ATOM 932 N N . LEU A 1 118 ? 6.352 9.155 -15.861 1.00 59.03 118 LEU A N 1
ATOM 933 C CA . LEU A 1 118 ? 5.165 10.015 -15.768 1.00 59.03 118 LEU A CA 1
ATOM 934 C C . LEU A 1 118 ? 4.272 9.942 -17.013 1.00 59.03 118 LEU A C 1
ATOM 936 O O . LEU A 1 118 ? 3.082 10.249 -16.936 1.00 59.03 118 LEU A O 1
ATOM 940 N N . ARG A 1 119 ? 4.830 9.545 -18.161 1.00 63.53 119 ARG A N 1
ATOM 941 C CA . ARG A 1 119 ? 4.077 9.344 -19.405 1.00 63.53 119 ARG A CA 1
ATOM 942 C C . ARG A 1 119 ? 3.365 7.995 -19.455 1.00 63.53 119 ARG A C 1
ATOM 944 O O . ARG A 1 119 ? 2.478 7.828 -20.290 1.00 63.53 119 ARG A O 1
ATOM 951 N N . ASN A 1 120 ? 3.715 7.047 -18.584 1.00 66.94 120 ASN A N 1
ATOM 952 C CA . ASN A 1 120 ? 3.109 5.725 -18.594 1.00 66.94 120 ASN A CA 1
ATOM 953 C C . ASN A 1 120 ? 1.804 5.716 -17.770 1.00 66.94 120 ASN A C 1
ATOM 955 O O . ASN A 1 120 ? 1.845 5.944 -16.557 1.00 66.94 120 ASN A O 1
ATOM 959 N N . PRO A 1 121 ? 0.639 5.411 -18.372 1.00 71.12 121 PRO A N 1
ATOM 960 C CA . PRO A 1 121 ? -0.625 5.344 -17.638 1.00 71.12 121 PRO A CA 1
ATOM 961 C C . PRO A 1 121 ? -0.598 4.302 -16.509 1.00 71.12 121 PRO A C 1
ATOM 963 O O . PRO A 1 121 ? -1.261 4.498 -15.491 1.00 71.12 121 PRO A O 1
ATOM 966 N N . ALA A 1 122 ? 0.207 3.239 -16.631 1.00 74.44 122 ALA A N 1
ATOM 967 C CA . ALA A 1 122 ? 0.363 2.227 -15.587 1.00 74.44 122 ALA A CA 1
ATOM 968 C C . ALA A 1 122 ? 0.880 2.817 -14.266 1.00 74.44 122 ALA A C 1
ATOM 970 O O . ALA A 1 122 ? 0.407 2.429 -13.200 1.00 74.44 122 ALA A O 1
ATOM 971 N N . PHE A 1 123 ? 1.790 3.795 -14.328 1.00 75.00 123 PHE A N 1
ATOM 972 C CA . PHE A 1 123 ? 2.337 4.451 -13.140 1.00 75.00 123 PHE A CA 1
ATOM 973 C C . PHE A 1 123 ? 1.251 5.193 -12.350 1.00 75.00 123 PHE A C 1
ATOM 975 O O . PHE A 1 123 ? 1.165 5.072 -11.132 1.00 75.00 123 PHE A O 1
ATOM 982 N N . TRP A 1 124 ? 0.356 5.904 -13.035 1.00 78.88 124 TRP A N 1
ATOM 983 C CA . TRP A 1 124 ? -0.734 6.629 -12.378 1.00 78.88 124 TRP A CA 1
ATOM 984 C C . TRP A 1 124 ? -1.783 5.698 -11.773 1.00 78.88 124 TRP A C 1
ATOM 986 O O . TRP A 1 124 ? -2.308 5.985 -10.697 1.00 78.88 124 TRP A O 1
ATOM 996 N N . VAL A 1 125 ? -2.054 4.562 -12.422 1.00 81.56 125 VAL A N 1
ATOM 997 C CA . VAL A 1 125 ? -2.929 3.521 -11.863 1.00 81.56 125 VAL A CA 1
ATOM 998 C C . VAL A 1 125 ? -2.286 2.888 -10.622 1.00 81.56 125 VAL A C 1
ATOM 1000 O O . VAL A 1 125 ? -2.973 2.687 -9.621 1.00 81.56 125 VAL A O 1
ATOM 1003 N N . TRP A 1 126 ? -0.971 2.656 -10.641 1.00 81.75 126 TRP A N 1
ATOM 1004 C CA . TRP A 1 126 ? -0.201 2.179 -9.488 1.00 81.75 126 TRP A CA 1
ATOM 1005 C C . TRP A 1 126 ? -0.230 3.177 -8.315 1.00 81.75 126 TRP A C 1
ATOM 1007 O O . TRP A 1 126 ? -0.504 2.793 -7.175 1.00 81.75 126 TRP A O 1
ATOM 1017 N N . CYS A 1 127 ? -0.067 4.473 -8.594 1.00 81.94 127 CYS A N 1
ATOM 1018 C CA . CYS A 1 127 ? -0.214 5.541 -7.600 1.00 81.94 127 CYS A CA 1
ATOM 1019 C C . CYS A 1 127 ? -1.633 5.627 -7.025 1.00 81.94 127 CYS A C 1
ATOM 1021 O O . CYS A 1 127 ? -1.816 5.712 -5.811 1.00 81.94 127 CYS A O 1
ATOM 1023 N N . GLY A 1 128 ? -2.657 5.573 -7.877 1.00 85.25 128 GLY A N 1
ATOM 1024 C CA . GLY A 1 128 ? -4.051 5.560 -7.432 1.00 85.25 128 GLY A CA 1
ATOM 1025 C C . GLY A 1 128 ? -4.362 4.349 -6.548 1.00 85.25 128 GLY A C 1
ATOM 1026 O O . GLY A 1 128 ? -5.055 4.473 -5.536 1.00 85.25 128 GLY A O 1
ATOM 1027 N N . ALA A 1 129 ? -3.800 3.189 -6.884 1.00 88.25 129 ALA A N 1
ATOM 1028 C CA . ALA A 1 129 ? -3.942 1.969 -6.107 1.00 88.25 129 ALA A CA 1
ATOM 1029 C C . ALA A 1 129 ? -3.362 2.093 -4.687 1.00 88.25 129 ALA A C 1
ATOM 1031 O O . ALA A 1 129 ? -4.044 1.731 -3.722 1.00 88.25 129 ALA A O 1
ATOM 1032 N N . SER A 1 130 ? -2.155 2.653 -4.537 1.00 88.06 130 SER A N 1
ATOM 1033 C CA . SER A 1 130 ? -1.528 2.831 -3.217 1.00 88.06 130 SER A CA 1
ATOM 1034 C C . SER A 1 130 ? -2.313 3.807 -2.333 1.00 88.06 130 SER A C 1
ATOM 1036 O O . SER A 1 130 ? -2.514 3.529 -1.147 1.00 88.06 130 SER A O 1
ATOM 1038 N N . ILE A 1 131 ? -2.864 4.880 -2.916 1.00 90.31 131 ILE A N 1
ATOM 1039 C CA . ILE A 1 131 ? -3.750 5.831 -2.222 1.00 90.31 131 ILE A CA 1
ATOM 1040 C C . ILE A 1 131 ? -5.026 5.137 -1.731 1.00 90.31 131 ILE A C 1
ATOM 1042 O O . ILE A 1 131 ? -5.414 5.309 -0.574 1.00 90.31 131 ILE A O 1
ATOM 1046 N N . LEU A 1 132 ? -5.684 4.340 -2.580 1.00 92.12 132 LEU A N 1
ATOM 1047 C CA . LEU A 1 132 ? -6.920 3.636 -2.219 1.00 92.12 132 LEU A CA 1
ATOM 1048 C C . LEU A 1 132 ? -6.703 2.640 -1.073 1.00 92.12 132 LEU A C 1
ATOM 1050 O O . LEU A 1 132 ? -7.501 2.604 -0.129 1.00 92.12 132 LEU A O 1
ATOM 1054 N N . ILE A 1 133 ? -5.609 1.873 -1.121 1.00 89.81 133 ILE A N 1
ATOM 1055 C CA . ILE A 1 133 ? -5.259 0.926 -0.057 1.00 89.81 133 ILE A CA 1
ATOM 1056 C C . ILE A 1 133 ? -4.958 1.681 1.244 1.00 89.81 133 ILE A C 1
ATOM 1058 O O . ILE A 1 133 ? -5.544 1.359 2.281 1.00 89.81 133 ILE A O 1
ATOM 1062 N N . ALA A 1 134 ? -4.114 2.718 1.201 1.00 89.94 134 ALA A N 1
ATOM 1063 C CA . ALA A 1 134 ? -3.782 3.520 2.378 1.00 89.94 134 ALA A CA 1
ATOM 1064 C C . ALA A 1 134 ? -5.027 4.173 2.998 1.00 89.94 134 ALA A C 1
ATOM 1066 O O . ALA A 1 134 ? -5.234 4.083 4.210 1.00 89.94 134 ALA A O 1
ATOM 1067 N N . ALA A 1 135 ? -5.905 4.754 2.177 1.00 90.31 135 ALA A N 1
ATOM 1068 C CA . ALA A 1 135 ? -7.155 5.354 2.630 1.00 90.31 135 ALA A CA 1
ATOM 1069 C C . ALA A 1 135 ? -8.080 4.328 3.300 1.00 90.31 135 ALA A C 1
ATOM 1071 O O . ALA A 1 135 ? -8.649 4.616 4.355 1.00 90.31 135 ALA A O 1
ATOM 1072 N N . GLY A 1 136 ? -8.214 3.128 2.724 1.00 89.44 136 GLY A N 1
ATOM 1073 C CA . GLY A 1 136 ? -9.012 2.049 3.306 1.00 89.44 136 GLY A CA 1
ATOM 1074 C C . GLY A 1 136 ? -8.485 1.596 4.671 1.00 89.44 136 GLY A C 1
ATOM 1075 O O . GLY A 1 136 ? -9.258 1.488 5.624 1.00 89.44 136 GLY A O 1
ATOM 1076 N N . VAL A 1 137 ? -7.168 1.409 4.800 1.00 89.56 137 VAL A N 1
ATOM 1077 C CA . VAL A 1 137 ? -6.529 0.995 6.063 1.00 89.56 137 VAL A CA 1
ATOM 1078 C C . VAL A 1 137 ? -6.608 2.097 7.126 1.00 89.56 137 VAL A C 1
ATOM 1080 O O . VAL A 1 137 ? -6.955 1.826 8.277 1.00 89.56 137 VAL A O 1
ATOM 1083 N N . VAL A 1 138 ? -6.332 3.352 6.762 1.00 90.62 138 VAL A N 1
ATOM 1084 C CA . VAL A 1 138 ? -6.411 4.492 7.691 1.00 90.62 138 VAL A CA 1
ATOM 1085 C C . VAL A 1 138 ? -7.845 4.697 8.176 1.00 90.62 138 VAL A C 1
ATOM 1087 O O . VAL A 1 138 ? -8.059 4.862 9.379 1.00 90.62 138 VAL A O 1
ATOM 1090 N N . LYS A 1 139 ? -8.840 4.629 7.280 1.00 90.06 139 LYS A N 1
ATOM 1091 C CA . LYS A 1 139 ? -10.256 4.710 7.669 1.00 90.06 139 LYS A CA 1
ATOM 1092 C C . LYS A 1 139 ? -10.650 3.582 8.620 1.00 90.06 139 LYS A C 1
ATOM 1094 O O . LYS A 1 139 ? -11.247 3.874 9.654 1.00 90.06 139 LYS A O 1
ATOM 1099 N N . ALA A 1 140 ? -10.247 2.341 8.340 1.00 88.00 140 ALA A N 1
ATOM 1100 C CA . ALA A 1 140 ? -10.528 1.200 9.215 1.00 88.00 140 ALA A CA 1
ATOM 1101 C C . ALA A 1 140 ? -9.945 1.392 10.617 1.00 88.00 140 ALA A C 1
ATOM 1103 O O . ALA A 1 140 ? -10.617 1.161 11.622 1.00 88.00 140 ALA A O 1
ATOM 1104 N N . ARG A 1 141 ? -8.704 1.879 10.693 1.00 87.62 141 ARG A N 1
ATOM 1105 C CA . ARG A 1 141 ? -8.051 2.180 11.964 1.00 87.62 141 ARG A CA 1
ATOM 1106 C C . ARG A 1 141 ? -8.732 3.323 12.716 1.00 87.62 141 ARG A C 1
ATOM 1108 O O . ARG A 1 141 ? -8.902 3.218 13.926 1.00 87.62 141 ARG A O 1
ATOM 1115 N N . MET A 1 142 ? -9.114 4.402 12.035 1.00 87.50 142 MET A N 1
ATOM 1116 C CA . MET A 1 142 ? -9.814 5.518 12.677 1.00 87.50 142 MET A CA 1
ATOM 1117 C C . MET A 1 142 ? -11.191 5.108 13.201 1.00 87.50 142 MET A C 1
ATOM 1119 O O . MET A 1 142 ? -11.549 5.505 14.305 1.00 87.50 142 MET A O 1
ATOM 1123 N N . ALA A 1 143 ? -11.942 4.309 12.440 1.00 86.25 143 ALA A N 1
ATOM 1124 C CA . ALA A 1 143 ? -13.220 3.760 12.884 1.00 86.25 143 ALA A CA 1
ATOM 1125 C C . ALA A 1 143 ? -13.040 2.903 14.147 1.00 86.25 143 ALA A C 1
ATOM 1127 O O . ALA A 1 143 ? -13.692 3.157 15.154 1.00 86.25 143 ALA A O 1
ATOM 1128 N N . TYR A 1 144 ? -12.055 2.001 14.146 1.00 85.94 144 TYR A N 1
ATOM 1129 C CA . TYR A 1 144 ? -11.715 1.189 15.316 1.00 85.94 144 TYR A CA 1
ATOM 1130 C C . TYR A 1 144 ? -11.345 2.025 16.554 1.00 85.94 144 TYR A C 1
ATOM 1132 O O . TYR A 1 144 ? -11.814 1.746 17.651 1.00 85.94 144 TYR A O 1
ATOM 1140 N N . LEU A 1 145 ? -10.525 3.071 16.397 1.00 85.62 145 LEU A N 1
ATOM 1141 C CA . LEU A 1 145 ? -10.143 3.943 17.516 1.00 85.62 145 LEU A CA 1
ATOM 1142 C C . LEU A 1 145 ? -11.323 4.760 18.057 1.00 85.62 145 LEU A C 1
ATOM 1144 O O . LEU A 1 145 ? -11.390 4.989 19.259 1.00 85.62 145 LEU A O 1
ATOM 1148 N N . LYS A 1 146 ? -12.248 5.191 17.190 1.00 85.75 146 LYS A N 1
ATOM 1149 C CA . LYS A 1 146 ? -13.478 5.874 17.615 1.00 85.75 146 LYS A CA 1
ATOM 1150 C C . LYS A 1 146 ? -14.375 4.948 18.427 1.00 85.75 146 LYS A C 1
ATOM 1152 O O . LYS A 1 146 ? -14.871 5.370 19.460 1.00 85.75 146 LYS A O 1
ATOM 1157 N N . GLU A 1 147 ? -14.533 3.702 17.986 1.00 82.31 147 GLU A N 1
ATOM 1158 C CA . GLU A 1 147 ? -15.294 2.687 18.722 1.00 82.31 147 GLU A CA 1
ATOM 1159 C C . GLU A 1 147 ? -14.672 2.415 20.099 1.00 82.31 147 GLU A C 1
ATOM 1161 O O . GLU A 1 147 ? -15.386 2.390 21.092 1.00 82.31 147 GLU A O 1
ATOM 1166 N N . GLN A 1 148 ? -13.342 2.295 20.183 1.00 81.00 148 GLN A N 1
ATOM 1167 C CA . GLN A 1 148 ? -12.647 2.114 21.465 1.00 81.00 148 GLN A CA 1
ATOM 1168 C C . GLN A 1 148 ? -12.714 3.325 22.402 1.00 81.00 148 GLN A C 1
ATOM 1170 O O . GLN A 1 148 ? -12.484 3.163 23.589 1.00 81.00 148 GLN A O 1
ATOM 1175 N N . ALA A 1 149 ? -12.953 4.530 21.884 1.00 79.88 149 ALA A N 1
ATOM 1176 C CA . ALA A 1 149 ? -13.094 5.734 22.703 1.00 79.88 149 ALA A CA 1
ATOM 1177 C C . ALA A 1 149 ? -14.533 5.947 23.211 1.00 79.88 149 ALA A C 1
ATOM 1179 O O . ALA A 1 149 ? -14.765 6.852 24.008 1.00 79.88 149 ALA A O 1
ATOM 1180 N N . GLN A 1 150 ? -15.493 5.174 22.691 1.00 75.25 150 GLN A N 1
ATOM 1181 C CA . GLN A 1 150 ? -16.919 5.234 23.034 1.00 75.25 150 GLN A CA 1
ATOM 1182 C C . GLN A 1 150 ? -17.380 4.059 23.912 1.00 75.25 150 GLN A C 1
ATOM 1184 O O . GLN A 1 150 ? -18.515 4.092 24.383 1.00 75.25 150 GLN A O 1
ATOM 1189 N N . ALA A 1 151 ? -16.525 3.047 24.088 1.00 62.09 151 ALA A N 1
ATOM 1190 C CA . ALA A 1 151 ? -16.639 1.988 25.087 1.00 62.09 151 ALA A CA 1
ATOM 1191 C C . ALA A 1 151 ? -15.829 2.407 26.320 1.00 62.09 151 ALA A C 1
ATOM 1193 O O . ALA A 1 151 ? -16.396 2.417 27.427 1.00 62.09 151 ALA A O 1
#